Protein AF-A0ABC8QZ35-F1 (afdb_monomer)

Solvent-accessible surface area (backbone atoms only — not comparable to full-atom values): 9550 Å² total; per-residue (Å²): 141,83,88,86,78,84,85,74,82,89,73,81,78,78,68,78,72,70,89,36,59,13,76,84,69,78,83,41,65,20,42,78,92,50,76,25,26,21,79,63,59,42,50,53,49,56,50,48,52,53,49,49,54,48,51,61,55,51,64,70,66,61,80,82,68,87,85,80,90,86,81,88,75,91,76,95,73,94,75,88,83,90,80,92,71,93,63,93,67,76,69,61,90,74,78,72,92,61,57,90,85,40,64,47,66,92,63,42,95,60,91,62,66,64,67,60,55,52,50,52,52,51,62,71,66,55,76,84,82,80,74,82,82,81,79,84,129

Structure (mmCIF, N/CA/C/O backbone):
data_AF-A0ABC8QZ35-F1
#
_entry.id   AF-A0ABC8QZ35-F1
#
loop_
_atom_site.group_PDB
_atom_site.id
_atom_site.type_symbol
_atom_site.label_atom_id
_atom_site.label_alt_id
_atom_site.label_comp_id
_atom_site.label_asym_id
_atom_site.label_entity_id
_atom_site.label_seq_id
_atom_site.pdbx_PDB_ins_code
_atom_site.Cartn_x
_atom_site.Cartn_y
_atom_site.Cartn_z
_atom_site.occupancy
_atom_site.B_iso_or_equiv
_atom_site.auth_seq_id
_atom_site.auth_comp_id
_atom_site.auth_asym_id
_atom_site.auth_atom_id
_atom_site.pdbx_PDB_model_num
ATOM 1 N N . MET A 1 1 ? -31.162 28.329 -45.764 1.00 44.50 1 MET A N 1
ATOM 2 C CA . MET A 1 1 ? -30.706 27.024 -46.292 1.00 44.50 1 MET A CA 1
ATOM 3 C C . MET A 1 1 ? -29.279 27.203 -46.787 1.00 44.50 1 MET A C 1
ATOM 5 O O . MET A 1 1 ? -29.101 28.065 -47.626 1.00 44.50 1 MET A O 1
ATOM 9 N N . GLY A 1 2 ? -28.229 26.546 -46.310 1.00 43.06 2 GLY A N 1
ATOM 10 C CA . GLY A 1 2 ? -28.066 25.506 -45.300 1.00 43.06 2 GLY A CA 1
ATOM 11 C C . GLY A 1 2 ? -26.621 25.559 -44.775 1.00 43.06 2 GLY A C 1
ATOM 12 O O . GLY A 1 2 ? -25.732 26.094 -45.430 1.00 43.06 2 GLY A O 1
ATOM 13 N N . SER A 1 3 ? -26.450 25.092 -43.546 1.00 71.88 3 SER A N 1
ATOM 14 C CA . SER A 1 3 ? -25.199 24.873 -42.815 1.00 71.88 3 SER A CA 1
ATOM 15 C C . SER A 1 3 ? -24.460 23.634 -43.315 1.00 71.88 3 SER A C 1
ATOM 17 O O . SER A 1 3 ? -25.138 22.641 -43.523 1.00 71.88 3 SER A O 1
ATOM 19 N N . GLU A 1 4 ? -23.124 23.646 -43.367 1.00 52.03 4 GLU A N 1
ATOM 20 C CA . GLU A 1 4 ? -22.233 22.464 -43.425 1.00 52.03 4 GLU A CA 1
ATOM 21 C C . GLU A 1 4 ? -20.776 22.980 -43.413 1.00 52.03 4 GLU A C 1
ATOM 23 O O . GLU A 1 4 ? -20.433 23.843 -44.208 1.00 52.03 4 GLU A O 1
ATOM 28 N N . GLY A 1 5 ? -19.838 22.592 -42.554 1.00 54.00 5 GLY A N 1
ATOM 29 C CA . GLY A 1 5 ? -19.825 21.649 -41.450 1.00 54.00 5 GLY A CA 1
ATOM 30 C C . GLY A 1 5 ? -18.601 21.961 -40.578 1.00 54.00 5 GLY A C 1
ATOM 31 O O . GLY A 1 5 ? -17.538 22.347 -41.067 1.00 54.00 5 GLY A O 1
ATOM 32 N N . ASN A 1 6 ? -18.785 21.847 -39.268 1.00 56.09 6 ASN A N 1
ATOM 33 C CA . ASN A 1 6 ? -17.742 21.988 -38.262 1.00 56.09 6 ASN A CA 1
ATOM 34 C C . ASN A 1 6 ? -16.807 20.772 -38.376 1.00 56.09 6 ASN A C 1
ATOM 36 O O . ASN A 1 6 ? -17.266 19.639 -38.236 1.00 56.09 6 ASN 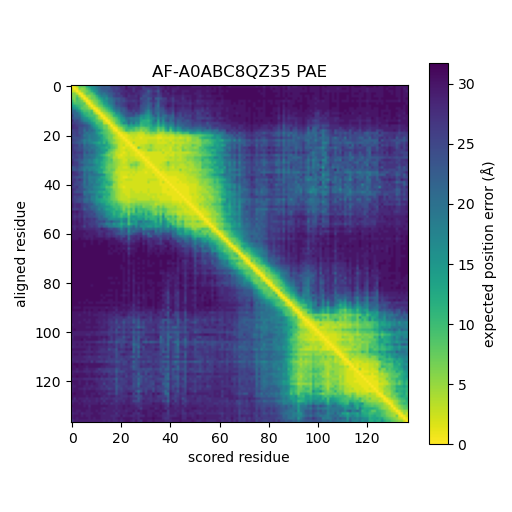A O 1
ATOM 40 N N . LYS A 1 7 ? -15.524 20.989 -38.687 1.00 52.25 7 LYS A N 1
ATOM 41 C CA . LYS A 1 7 ? -14.533 19.915 -38.826 1.00 52.25 7 LYS A CA 1
ATOM 42 C C . LYS A 1 7 ? -14.100 19.473 -37.429 1.00 52.25 7 LYS A C 1
ATOM 44 O O . LYS A 1 7 ? -13.107 19.952 -36.892 1.00 52.25 7 LYS A O 1
ATOM 49 N N . ILE A 1 8 ? -14.903 18.602 -36.831 1.00 58.81 8 ILE A N 1
ATOM 50 C CA . ILE A 1 8 ? -14.545 17.876 -35.618 1.00 58.81 8 ILE A CA 1
ATOM 51 C C . ILE A 1 8 ? -13.462 16.885 -36.057 1.00 58.81 8 ILE A C 1
ATOM 53 O O . ILE A 1 8 ?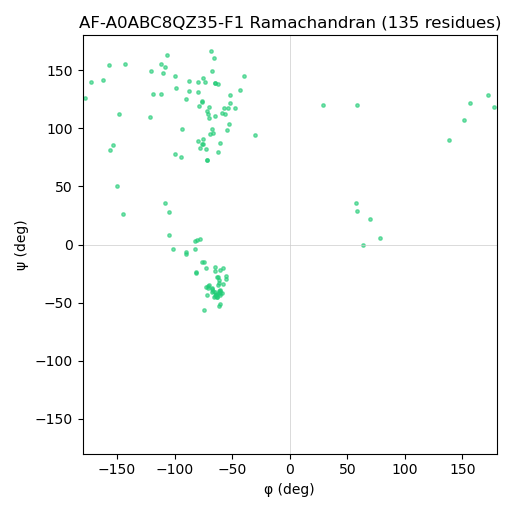 -13.714 15.990 -36.857 1.00 58.81 8 ILE A O 1
ATOM 57 N N . SER A 1 9 ? -12.220 17.129 -35.648 1.00 50.66 9 SER A N 1
ATOM 58 C CA . SER A 1 9 ? -11.130 16.170 -35.801 1.00 50.66 9 SER A CA 1
ATOM 59 C C . SER A 1 9 ? -11.306 15.083 -34.743 1.00 50.66 9 SER A C 1
ATOM 61 O O . SER A 1 9 ? -10.790 15.198 -33.630 1.00 50.66 9 SER A O 1
ATOM 63 N N . ASP A 1 10 ? -12.097 14.076 -35.098 1.00 50.81 10 ASP A N 1
ATOM 64 C CA . ASP A 1 10 ? -12.222 12.787 -34.423 1.00 50.81 10 ASP A CA 1
ATOM 65 C C . ASP A 1 10 ? -10.964 11.945 -34.666 1.00 50.81 10 ASP A C 1
ATOM 67 O O . ASP A 1 10 ? -11.006 10.990 -35.420 1.00 50.81 10 ASP A O 1
ATOM 71 N N . ASP A 1 11 ? -9.838 12.293 -34.041 1.00 52.00 11 ASP A N 1
ATOM 72 C CA . ASP A 1 11 ? -8.643 11.433 -34.023 1.00 52.00 11 ASP A CA 1
ATOM 73 C C . ASP A 1 11 ? -7.836 11.658 -32.733 1.00 52.00 11 ASP A C 1
ATOM 75 O O . ASP A 1 11 ? -6.631 11.903 -32.739 1.00 52.00 11 ASP A O 1
ATOM 79 N N . MET A 1 12 ? -8.502 11.599 -31.577 1.00 54.62 12 MET A N 1
ATOM 80 C CA . MET A 1 12 ? -7.808 11.225 -30.344 1.00 54.62 12 MET A CA 1
ATOM 81 C C . MET A 1 12 ? -8.022 9.728 -30.177 1.00 54.62 12 MET A C 1
ATOM 83 O O . MET A 1 12 ? -8.870 9.288 -29.403 1.00 54.62 12 MET A O 1
ATOM 87 N N . GLU A 1 13 ? -7.293 8.952 -30.981 1.00 52.59 13 GLU A N 1
ATOM 88 C CA . GLU A 1 13 ? -7.203 7.507 -30.826 1.00 52.59 13 GLU A CA 1
ATOM 89 C C . GLU A 1 13 ? -6.764 7.216 -29.390 1.00 52.59 13 GLU A C 1
ATOM 91 O O . GLU A 1 13 ? -5.586 7.277 -29.033 1.00 52.59 13 GLU A O 1
ATOM 96 N N . PHE A 1 14 ? -7.731 6.891 -28.537 1.00 56.75 14 PHE A N 1
ATOM 97 C CA . PHE A 1 14 ? -7.470 6.214 -27.285 1.00 56.75 14 PHE A CA 1
ATOM 98 C C . PHE A 1 14 ? -7.102 4.786 -27.665 1.00 56.75 14 PHE A C 1
ATOM 100 O O . PHE A 1 14 ? -7.919 3.879 -27.540 1.00 56.75 14 PHE A O 1
ATOM 107 N N . GLN A 1 15 ? -5.905 4.595 -28.225 1.00 59.03 15 GLN A N 1
ATOM 108 C CA . GLN A 1 15 ? -5.375 3.260 -28.427 1.00 59.03 15 GLN A CA 1
ATOM 109 C C . GLN A 1 15 ? -5.309 2.639 -27.033 1.00 59.03 15 GLN A C 1
ATOM 111 O O . GLN A 1 15 ? -4.564 3.150 -26.186 1.00 59.03 15 GLN A O 1
ATOM 116 N N . PRO A 1 16 ? -6.107 1.598 -26.730 1.00 60.59 16 PRO A N 1
ATOM 117 C CA . PRO A 1 16 ? -5.934 0.881 -25.488 1.00 60.59 16 PRO A CA 1
ATOM 118 C C . PRO A 1 16 ? -4.580 0.196 -25.622 1.00 60.59 16 PRO A C 1
ATOM 120 O O . PRO A 1 16 ? -4.463 -0.833 -26.282 1.00 60.59 16 PRO A O 1
ATOM 123 N N . SER A 1 17 ? -3.543 0.841 -25.079 1.00 65.56 17 SER A N 1
ATOM 124 C CA . SER A 1 17 ? -2.178 0.333 -25.077 1.00 65.56 17 SER A CA 1
ATOM 125 C C . SER A 1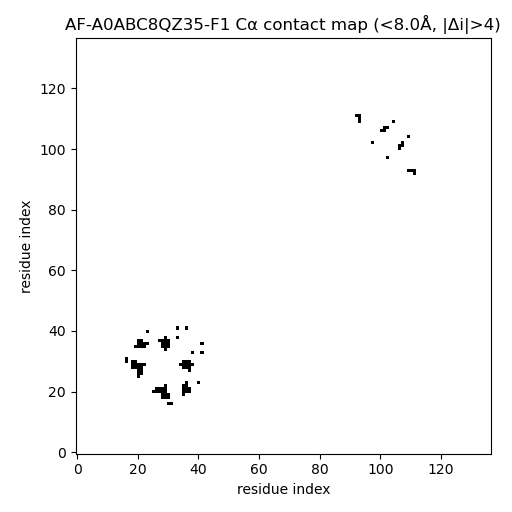 17 ? -2.243 -1.116 -24.624 1.00 65.56 17 SER A C 1
ATOM 127 O O . SER A 1 17 ? -2.739 -1.380 -23.523 1.00 65.56 17 SER A O 1
ATOM 129 N N . GLU A 1 18 ? -1.838 -2.019 -25.516 1.00 66.06 18 GLU A N 1
ATOM 130 C CA . GLU A 1 18 ? -1.952 -3.463 -25.357 1.00 66.06 18 GLU A CA 1
ATOM 131 C C . GLU A 1 18 ? -1.545 -3.857 -23.927 1.00 66.06 18 GLU A C 1
ATOM 133 O O . GLU A 1 18 ? -0.537 -3.327 -23.448 1.00 66.06 18 GLU A O 1
ATOM 138 N N . PRO A 1 19 ? -2.319 -4.697 -23.207 1.00 73.12 19 PRO A N 1
ATOM 139 C CA . PRO A 1 19 ? -2.066 -4.993 -21.798 1.00 73.12 19 PRO A CA 1
ATOM 140 C C . PRO A 1 19 ? -0.687 -5.634 -21.583 1.00 73.12 19 PRO A C 1
ATOM 142 O O . PRO A 1 19 ? -0.533 -6.854 -21.556 1.00 73.12 19 PRO A O 1
ATOM 145 N N . ALA A 1 20 ? 0.335 -4.798 -21.422 1.00 82.00 20 ALA A N 1
ATOM 146 C CA . ALA A 1 20 ? 1.711 -5.229 -21.312 1.00 82.00 20 ALA A CA 1
ATOM 147 C C . ALA A 1 20 ? 1.974 -5.729 -19.894 1.00 82.00 20 ALA A C 1
ATOM 149 O O . ALA A 1 20 ? 1.657 -5.075 -18.894 1.00 82.00 20 ALA A O 1
ATOM 150 N N . LEU A 1 21 ? 2.580 -6.907 -19.793 1.00 91.19 21 LEU A N 1
ATOM 151 C CA . LEU A 1 21 ? 3.060 -7.408 -18.515 1.00 91.19 21 LEU A CA 1
ATOM 152 C C . LEU A 1 21 ? 4.224 -6.548 -18.023 1.00 91.19 21 LEU A C 1
ATOM 154 O O . LEU A 1 21 ? 5.003 -6.003 -18.804 1.00 91.19 21 LEU A O 1
ATOM 158 N N . CYS A 1 22 ? 4.345 -6.444 -16.701 1.00 94.69 22 CYS A N 1
ATOM 159 C CA . CYS A 1 22 ? 5.419 -5.705 -16.062 1.00 94.69 22 CYS A CA 1
ATOM 160 C C . CYS A 1 22 ? 6.775 -6.167 -16.603 1.00 94.69 22 CYS A C 1
ATOM 162 O O . CYS A 1 22 ? 7.090 -7.356 -16.529 1.00 94.69 22 CYS A O 1
ATOM 164 N N . ALA A 1 23 ? 7.612 -5.228 -17.046 1.00 92.19 23 ALA A N 1
ATOM 165 C CA . ALA A 1 23 ? 8.942 -5.513 -17.591 1.00 92.19 23 ALA A CA 1
ATOM 166 C C . ALA A 1 23 ? 9.861 -6.276 -16.611 1.00 92.19 23 ALA A C 1
ATOM 168 O O . ALA A 1 23 ? 10.818 -6.926 -17.018 1.00 92.19 23 ALA A O 1
ATOM 169 N N . LYS A 1 24 ? 9.564 -6.231 -15.304 1.00 89.75 24 LYS A N 1
ATOM 170 C CA . LYS A 1 24 ? 10.257 -7.010 -14.261 1.00 89.75 24 LYS A CA 1
ATOM 171 C C . LYS A 1 24 ? 9.746 -8.453 -14.114 1.00 89.75 24 LYS A C 1
ATOM 173 O O . LYS A 1 24 ? 10.195 -9.150 -13.211 1.00 89.75 24 LYS A O 1
ATOM 178 N N . GLY A 1 25 ? 8.799 -8.893 -14.942 1.00 89.81 25 GLY A N 1
ATOM 179 C CA . GLY A 1 25 ? 8.300 -10.271 -14.963 1.00 89.81 25 GLY A CA 1
ATOM 180 C C . GLY A 1 25 ? 7.473 -10.678 -13.738 1.00 89.81 25 GLY A C 1
ATOM 181 O O . GLY A 1 25 ? 7.350 -11.862 -13.454 1.00 89.81 25 GLY A O 1
ATOM 182 N N . CYS A 1 26 ? 6.896 -9.732 -12.989 1.00 92.88 26 CYS A N 1
ATOM 183 C CA . CYS A 1 26 ? 6.177 -10.032 -11.741 1.00 92.88 26 CYS A CA 1
ATOM 184 C C . CYS A 1 26 ? 4.734 -10.544 -11.928 1.00 92.88 26 CYS A C 1
ATOM 186 O O . CYS A 1 26 ? 4.025 -10.729 -10.942 1.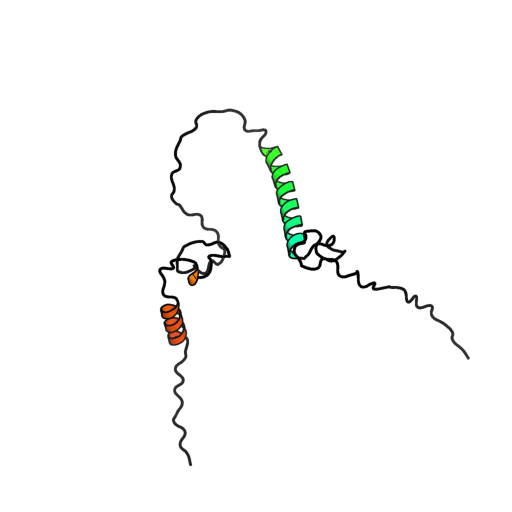00 92.88 26 CYS A O 1
ATOM 188 N N . GLY A 1 27 ? 4.286 -10.741 -13.173 1.00 91.19 27 GLY A N 1
ATOM 189 C CA . GLY A 1 27 ? 2.953 -11.267 -13.497 1.00 91.19 27 GLY A CA 1
ATOM 190 C C . GLY A 1 27 ? 1.799 -10.263 -13.386 1.00 91.19 27 GLY A C 1
ATOM 191 O O . GLY A 1 27 ? 0.649 -10.649 -13.551 1.00 91.19 27 GLY A O 1
ATOM 192 N N . PHE A 1 28 ? 2.078 -8.984 -13.118 1.00 93.38 28 PHE A N 1
ATOM 193 C CA . PHE A 1 28 ? 1.071 -7.916 -13.093 1.00 93.38 28 PHE A CA 1
ATOM 194 C C . PHE A 1 28 ? 1.229 -6.982 -14.298 1.00 93.38 28 PHE A C 1
ATOM 196 O O . PHE A 1 28 ? 2.344 -6.821 -14.792 1.00 93.38 28 PHE A O 1
ATOM 203 N N . PHE A 1 29 ? 0.150 -6.341 -14.751 1.00 93.56 29 PHE A N 1
ATOM 204 C CA . PHE A 1 29 ? 0.183 -5.424 -15.896 1.00 93.56 29 PHE A CA 1
ATOM 205 C C . PHE A 1 29 ? 0.858 -4.085 -15.551 1.00 93.56 29 PHE A C 1
ATOM 207 O O . PHE A 1 29 ? 0.680 -3.539 -14.456 1.00 93.56 29 PHE A O 1
ATOM 214 N N . GLY A 1 30 ? 1.663 -3.570 -16.475 1.00 91.75 30 GLY A N 1
ATOM 215 C CA . GLY A 1 30 ? 2.247 -2.232 -16.421 1.00 91.75 30 GLY A CA 1
ATOM 216 C C . GLY A 1 30 ? 1.568 -1.302 -17.422 1.00 91.75 30 GLY A C 1
ATOM 217 O O . GLY A 1 30 ? 0.898 -1.759 -18.342 1.00 91.75 30 GLY A O 1
ATOM 218 N N . THR A 1 31 ? 1.740 0.007 -17.250 1.00 88.75 31 THR A N 1
ATOM 219 C CA . THR A 1 31 ? 1.278 0.995 -18.234 1.00 88.75 31 THR A CA 1
ATOM 220 C C . THR A 1 31 ? 2.468 1.670 -18.901 1.00 88.75 31 THR A C 1
ATOM 222 O O . THR A 1 31 ? 3.549 1.777 -18.315 1.00 88.75 31 THR A O 1
ATOM 225 N N . ALA A 1 32 ? 2.273 2.180 -20.119 1.00 87.62 32 ALA A N 1
ATOM 226 C CA . ALA A 1 32 ? 3.309 2.927 -20.832 1.00 87.62 32 ALA A CA 1
ATOM 227 C C . ALA A 1 32 ? 3.787 4.158 -20.030 1.00 87.62 32 ALA A C 1
ATOM 229 O O . ALA A 1 32 ? 4.977 4.463 -20.008 1.00 87.62 32 ALA A O 1
ATOM 230 N N . ALA A 1 33 ? 2.882 4.801 -19.281 1.00 86.00 33 ALA A N 1
ATOM 231 C CA . ALA A 1 33 ? 3.195 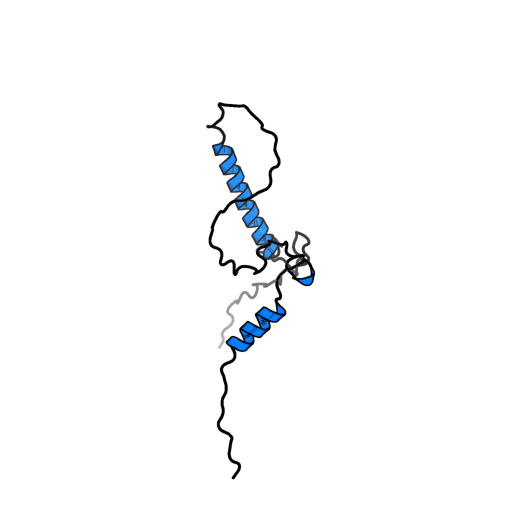5.938 -18.414 1.00 86.00 33 ALA A CA 1
ATOM 232 C C . ALA A 1 33 ? 4.174 5.597 -17.270 1.00 86.00 33 ALA A C 1
ATOM 234 O O . ALA A 1 33 ? 4.917 6.467 -16.821 1.00 86.00 33 ALA A O 1
ATOM 235 N N . THR A 1 34 ? 4.206 4.344 -16.801 1.00 88.75 34 THR A N 1
ATOM 236 C CA . THR A 1 34 ? 5.116 3.870 -15.741 1.00 88.75 34 THR A CA 1
ATOM 237 C C . THR A 1 34 ? 6.263 3.025 -16.291 1.00 88.75 34 THR A C 1
ATOM 239 O O . THR A 1 34 ? 6.784 2.159 -15.587 1.00 88.75 34 THR A O 1
ATOM 242 N N . MET A 1 35 ? 6.666 3.260 -17.545 1.00 89.38 35 MET A N 1
ATOM 243 C CA . MET A 1 35 ? 7.716 2.500 -18.238 1.00 89.38 35 MET A CA 1
ATOM 244 C C . MET A 1 35 ? 7.418 0.991 -18.322 1.00 89.38 35 MET A C 1
ATOM 246 O O . MET A 1 35 ? 8.323 0.170 -18.206 1.00 89.38 35 MET A O 1
ATOM 250 N N . ASN A 1 36 ? 6.149 0.603 -18.494 1.00 91.19 36 ASN A N 1
ATOM 251 C CA . ASN A 1 36 ? 5.684 -0.790 -18.460 1.00 91.19 36 ASN A CA 1
ATOM 252 C C . ASN A 1 36 ? 5.984 -1.509 -17.131 1.00 91.19 36 ASN A C 1
ATOM 254 O O . ASN A 1 36 ? 6.148 -2.727 -17.105 1.00 91.19 36 ASN A O 1
ATOM 258 N N . LEU A 1 37 ? 6.062 -0.791 -16.004 1.00 92.88 37 LEU A N 1
ATOM 259 C CA . LEU A 1 37 ? 6.148 -1.397 -14.671 1.00 92.88 37 LEU A CA 1
ATOM 260 C C . LEU A 1 37 ? 4.785 -1.392 -13.981 1.00 92.88 37 LEU A C 1
ATOM 262 O O . LEU A 1 37 ? 4.022 -0.430 -14.079 1.00 92.88 37 LEU A O 1
ATOM 266 N N . CYS A 1 38 ? 4.504 -2.438 -13.201 1.00 94.44 38 CYS A N 1
ATOM 267 C CA . CYS A 1 38 ? 3.363 -2.422 -12.293 1.00 94.44 38 CYS A CA 1
ATOM 268 C C . CYS A 1 38 ? 3.553 -1.372 -11.186 1.00 94.44 38 CYS A C 1
ATOM 270 O O . CYS A 1 38 ? 4.674 -0.973 -10.859 1.00 94.44 38 CYS A O 1
ATOM 272 N N . SER A 1 39 ? 2.458 -0.975 -10.537 1.00 91.75 39 SER A N 1
ATOM 273 C CA . SER A 1 39 ? 2.472 0.050 -9.482 1.00 91.75 39 SER A CA 1
ATOM 274 C C . SER A 1 39 ? 3.437 -0.259 -8.326 1.00 91.75 39 SER A C 1
ATOM 276 O O . SER A 1 39 ? 3.954 0.658 -7.690 1.00 91.75 39 SER A O 1
ATOM 278 N N . LYS A 1 40 ? 3.692 -1.540 -8.024 1.00 93.56 40 LYS A N 1
ATOM 279 C CA . LYS A 1 40 ? 4.665 -1.961 -7.005 1.00 93.56 40 LYS A CA 1
ATOM 280 C C . LYS A 1 40 ? 6.102 -1.781 -7.497 1.00 93.56 40 LYS A C 1
ATOM 282 O O . LYS A 1 40 ? 6.849 -1.019 -6.898 1.00 93.56 40 LYS A O 1
ATOM 287 N N . CYS A 1 41 ? 6.450 -2.392 -8.628 1.00 95.12 41 CYS A N 1
ATOM 288 C CA . CYS A 1 41 ? 7.800 -2.304 -9.184 1.00 95.12 41 CYS A CA 1
ATOM 289 C C . CYS A 1 41 ? 8.192 -0.861 -9.533 1.00 95.12 41 CYS A C 1
ATOM 291 O O . CYS A 1 41 ? 9.355 -0.500 -9.392 1.00 95.12 41 CYS A O 1
ATOM 293 N N . TYR A 1 42 ? 7.236 -0.027 -9.950 1.00 93.75 42 TYR A N 1
ATOM 294 C CA . TYR A 1 42 ? 7.484 1.390 -10.209 1.00 93.75 42 TYR A CA 1
ATOM 295 C C . TYR A 1 42 ? 7.830 2.167 -8.925 1.00 93.75 42 TYR A C 1
ATOM 297 O O . TYR A 1 42 ? 8.746 2.988 -8.927 1.00 93.75 42 TYR A O 1
ATOM 305 N N . ARG A 1 43 ? 7.151 1.880 -7.802 1.00 93.94 43 ARG A N 1
ATOM 306 C CA . ARG A 1 43 ? 7.508 2.443 -6.485 1.00 93.94 43 ARG A CA 1
ATOM 307 C C . ARG A 1 43 ? 8.893 1.986 -6.041 1.00 93.94 43 ARG A C 1
ATOM 309 O O . ARG A 1 43 ? 9.693 2.817 -5.623 1.00 93.94 43 ARG A O 1
ATOM 316 N N . ASP A 1 44 ? 9.182 0.697 -6.183 1.00 94.38 44 ASP A N 1
ATOM 317 C CA . ASP A 1 44 ? 10.480 0.125 -5.816 1.00 94.38 44 ASP A CA 1
ATOM 318 C C . ASP A 1 44 ? 11.620 0.754 -6.631 1.00 94.38 44 ASP A C 1
ATOM 320 O O . ASP A 1 44 ? 12.663 1.084 -6.072 1.00 94.38 44 ASP A O 1
ATOM 324 N N . LEU A 1 45 ? 11.402 0.994 -7.930 1.00 92.44 45 LEU A N 1
ATOM 325 C CA . LEU A 1 45 ? 12.362 1.679 -8.796 1.00 92.44 45 LEU A CA 1
ATOM 326 C C . LEU A 1 45 ? 12.651 3.107 -8.310 1.00 92.44 45 LEU A C 1
ATOM 328 O O . LEU A 1 45 ? 13.815 3.437 -8.103 1.00 92.44 45 LEU A O 1
ATOM 332 N N . ARG A 1 46 ? 11.617 3.924 -8.056 1.00 92.19 46 ARG A N 1
ATOM 333 C CA . ARG A 1 46 ? 11.794 5.305 -7.555 1.00 92.19 46 ARG A CA 1
ATOM 334 C C . ARG A 1 46 ? 12.506 5.345 -6.203 1.00 92.19 46 ARG A C 1
ATOM 336 O O . ARG A 1 46 ? 13.363 6.195 -5.974 1.00 92.19 46 ARG A O 1
ATOM 343 N N . ASN A 1 47 ? 12.167 4.413 -5.315 1.00 93.00 47 ASN A N 1
ATOM 344 C CA . ASN A 1 47 ? 12.821 4.296 -4.016 1.00 93.00 47 ASN A CA 1
ATOM 345 C C . ASN A 1 47 ? 14.300 3.913 -4.175 1.00 93.00 47 ASN A C 1
ATOM 347 O O . ASN A 1 47 ? 15.154 4.469 -3.486 1.00 93.00 47 ASN A O 1
ATOM 351 N N . ASN A 1 48 ? 14.615 3.002 -5.099 1.00 91.75 48 ASN A N 1
ATOM 352 C CA . ASN A 1 48 ? 15.988 2.599 -5.386 1.00 91.75 48 ASN A CA 1
ATOM 353 C C . ASN A 1 48 ? 16.801 3.738 -6.029 1.00 91.75 48 ASN A C 1
ATOM 355 O O . ASN A 1 48 ? 17.954 3.936 -5.665 1.00 91.75 48 ASN A O 1
ATOM 359 N N . GLU A 1 49 ? 16.204 4.541 -6.915 1.00 91.38 49 GLU A N 1
ATOM 360 C CA . GLU A 1 49 ? 16.836 5.752 -7.464 1.00 91.38 49 GLU A CA 1
ATOM 361 C C . GLU A 1 49 ? 17.173 6.772 -6.363 1.00 91.38 49 GLU A C 1
ATOM 363 O O . GLU A 1 49 ? 18.273 7.323 -6.345 1.00 91.38 49 GLU A O 1
ATOM 368 N N . GLN A 1 50 ? 16.276 6.981 -5.392 1.00 87.38 50 GLN A N 1
ATOM 369 C CA . GLN A 1 50 ? 16.532 7.857 -4.239 1.00 87.38 50 GLN A CA 1
ATOM 370 C C . GLN A 1 50 ? 17.606 7.311 -3.295 1.00 87.38 50 GLN A C 1
ATOM 372 O O . GLN A 1 50 ? 18.419 8.084 -2.780 1.00 87.38 50 GLN A O 1
ATOM 377 N N . GLN A 1 51 ? 17.646 5.996 -3.081 1.00 82.62 51 GLN A N 1
ATOM 378 C CA . GLN A 1 51 ? 18.708 5.354 -2.306 1.00 82.62 51 GLN A CA 1
ATOM 379 C C . GLN A 1 51 ? 20.055 5.432 -3.032 1.00 82.62 51 GLN A C 1
ATOM 381 O O . GLN A 1 51 ? 21.055 5.750 -2.396 1.00 82.62 51 GLN A O 1
ATOM 386 N N . ALA A 1 52 ? 20.088 5.241 -4.352 1.00 81.50 52 ALA A N 1
ATOM 387 C CA . ALA A 1 52 ? 21.294 5.397 -5.161 1.00 81.50 52 ALA A CA 1
ATOM 388 C C . ALA A 1 52 ? 21.803 6.849 -5.162 1.00 81.50 52 ALA A C 1
ATOM 390 O O . ALA A 1 52 ? 22.997 7.079 -4.967 1.00 81.50 52 ALA A O 1
ATOM 391 N N . ALA A 1 53 ? 20.911 7.834 -5.299 1.00 79.06 53 ALA A N 1
ATOM 392 C CA . ALA A 1 53 ? 21.257 9.252 -5.191 1.00 79.06 53 ALA A CA 1
ATOM 393 C C . ALA A 1 53 ? 21.803 9.604 -3.795 1.00 79.06 53 ALA A C 1
ATOM 395 O O . ALA A 1 53 ? 22.799 10.317 -3.671 1.00 79.06 53 ALA A O 1
ATOM 396 N N . SER A 1 54 ? 21.193 9.057 -2.741 1.00 75.50 54 SER A N 1
ATOM 397 C CA . SER A 1 54 ? 21.624 9.272 -1.354 1.00 75.50 54 SER A CA 1
ATOM 398 C C . SER A 1 54 ? 22.950 8.570 -1.041 1.00 75.50 54 SER A C 1
ATOM 400 O O . SER A 1 54 ? 23.790 9.140 -0.349 1.00 75.50 54 SER A O 1
ATOM 402 N N . ALA A 1 55 ? 23.186 7.372 -1.586 1.00 69.25 55 ALA A N 1
ATOM 403 C CA . ALA A 1 55 ? 24.467 6.673 -1.499 1.00 69.25 55 ALA A CA 1
ATOM 404 C C . ALA A 1 55 ? 25.575 7.455 -2.225 1.00 69.25 55 ALA A C 1
ATOM 406 O O . ALA A 1 55 ? 26.658 7.623 -1.666 1.00 69.25 55 ALA A O 1
ATOM 407 N N . MET A 1 56 ? 25.283 8.008 -3.413 1.00 65.38 56 MET A N 1
ATOM 408 C CA . MET A 1 56 ? 26.179 8.917 -4.149 1.00 65.38 56 MET A CA 1
ATOM 409 C C . MET A 1 56 ? 26.475 10.218 -3.396 1.00 65.38 56 MET A C 1
ATOM 411 O O . MET A 1 56 ? 27.609 10.693 -3.417 1.00 65.38 56 MET A O 1
ATOM 415 N N . ALA A 1 57 ? 25.516 10.755 -2.645 1.00 67.50 57 ALA A N 1
ATOM 416 C CA . ALA A 1 57 ? 25.757 11.900 -1.770 1.00 67.50 57 ALA A CA 1
ATOM 417 C C . ALA A 1 57 ? 26.574 11.531 -0.511 1.00 67.50 57 ALA A C 1
ATOM 419 O O . ALA A 1 57 ? 27.421 12.308 -0.067 1.00 67.50 57 ALA A O 1
ATOM 420 N N . ALA A 1 58 ? 26.358 10.343 0.064 1.00 62.69 58 ALA A N 1
ATOM 421 C CA . ALA A 1 58 ? 27.043 9.889 1.275 1.00 62.69 58 ALA A CA 1
ATOM 422 C C . ALA A 1 58 ? 28.525 9.553 1.033 1.00 62.69 58 ALA A C 1
ATOM 424 O O . ALA A 1 58 ? 29.363 9.863 1.882 1.00 62.69 58 ALA A O 1
ATOM 425 N N . MET A 1 59 ? 28.875 9.007 -0.137 1.00 62.47 59 MET A N 1
ATOM 426 C CA . MET A 1 59 ? 30.275 8.740 -0.504 1.00 62.47 59 MET A CA 1
ATOM 427 C C . MET A 1 59 ? 31.119 10.024 -0.647 1.00 62.47 59 MET A C 1
ATOM 429 O O . MET A 1 59 ? 32.324 9.987 -0.410 1.00 62.47 59 MET A O 1
ATOM 433 N N . GLY A 1 60 ? 30.496 11.184 -0.904 1.00 56.28 60 GLY A N 1
ATOM 434 C CA . GLY A 1 60 ? 31.160 12.496 -0.870 1.00 56.28 60 GLY A CA 1
ATOM 435 C C . GLY A 1 60 ? 31.454 13.031 0.541 1.00 56.28 60 GLY A C 1
ATOM 436 O O . GLY A 1 60 ? 32.267 13.939 0.703 1.00 56.28 60 GLY A O 1
ATOM 437 N N . LYS A 1 61 ? 30.834 12.459 1.582 1.00 56.84 61 LYS A N 1
ATOM 438 C CA . LYS A 1 61 ? 30.997 12.883 2.985 1.00 56.84 61 LYS A CA 1
ATOM 439 C C . LYS A 1 61 ? 32.133 12.156 3.718 1.00 56.84 61 LYS A C 1
ATOM 441 O O . LYS A 1 61 ? 32.473 12.554 4.828 1.00 56.84 61 LYS A O 1
ATOM 446 N N . LEU A 1 62 ? 32.736 11.130 3.108 1.00 55.50 62 LEU A N 1
ATOM 447 C CA . LEU A 1 62 ? 33.781 10.295 3.724 1.00 55.50 62 LEU A CA 1
ATOM 448 C C . LEU A 1 62 ? 35.222 10.795 3.494 1.00 55.50 62 LEU A C 1
ATOM 450 O O . LEU A 1 62 ? 36.151 10.262 4.093 1.00 55.50 62 LEU A O 1
ATOM 454 N N . VAL A 1 63 ? 35.440 11.834 2.679 1.00 55.44 63 VAL A N 1
ATOM 455 C CA . VAL A 1 63 ? 36.798 12.341 2.379 1.00 55.44 63 VAL A CA 1
ATOM 456 C C . VAL A 1 63 ? 37.415 13.164 3.530 1.00 55.44 63 VAL A C 1
ATOM 458 O O . VAL A 1 63 ? 38.629 13.330 3.571 1.00 55.44 63 VAL A O 1
ATOM 461 N N . ILE A 1 64 ? 36.637 13.612 4.525 1.00 61.50 64 ILE A N 1
ATOM 462 C CA . ILE A 1 64 ? 37.130 14.434 5.655 1.00 61.50 64 ILE A CA 1
ATOM 463 C C . ILE A 1 64 ? 37.162 13.636 6.979 1.00 61.50 64 ILE A C 1
ATOM 465 O O . ILE A 1 64 ? 36.840 14.184 8.018 1.00 61.50 64 ILE A O 1
ATOM 469 N N . GLN A 1 65 ? 37.477 12.335 7.014 1.00 53.56 65 GLN A N 1
ATOM 470 C CA . GLN A 1 65 ? 37.652 11.623 8.307 1.00 53.56 65 GLN A CA 1
ATOM 471 C C . GLN A 1 65 ? 38.735 10.534 8.297 1.00 53.56 65 GLN A C 1
ATOM 473 O O . GLN A 1 65 ? 38.691 9.591 9.081 1.00 53.56 65 GLN A O 1
ATOM 478 N N . ASN A 1 66 ? 39.745 10.649 7.436 1.00 62.50 66 ASN A N 1
ATOM 479 C CA . ASN A 1 66 ? 40.811 9.653 7.387 1.00 62.50 66 ASN A CA 1
ATOM 480 C C . ASN A 1 66 ? 42.063 10.104 8.147 1.00 62.50 66 ASN A C 1
ATOM 482 O O . ASN A 1 66 ? 43.017 10.517 7.502 1.00 62.50 66 ASN A O 1
ATOM 486 N N . GLN A 1 67 ? 42.045 10.019 9.485 1.00 64.06 67 GLN A N 1
ATOM 487 C CA . GLN A 1 67 ? 43.231 9.744 10.319 1.00 64.06 67 GLN A CA 1
ATOM 488 C C . GLN A 1 67 ? 42.815 9.133 11.672 1.00 64.06 67 GLN A C 1
ATOM 490 O O . GLN A 1 67 ? 42.712 9.846 12.664 1.00 64.06 67 GLN A O 1
ATOM 495 N N . ASN A 1 68 ? 42.552 7.821 11.718 1.00 52.72 68 ASN A N 1
ATOM 496 C CA . ASN A 1 68 ? 43.278 6.896 12.608 1.00 52.72 68 ASN A CA 1
ATOM 497 C C . ASN A 1 68 ? 42.737 5.462 12.501 1.00 52.72 68 ASN A C 1
ATOM 499 O O . ASN A 1 68 ? 41.588 5.184 12.835 1.00 52.72 68 ASN A O 1
ATOM 503 N N . GLN A 1 69 ? 43.600 4.547 12.068 1.00 57.31 69 GLN A N 1
ATOM 504 C CA . GLN A 1 69 ? 43.379 3.104 12.110 1.00 57.31 69 GLN A CA 1
ATOM 505 C C . GLN A 1 69 ? 43.847 2.552 13.459 1.00 57.31 69 GLN A C 1
ATOM 507 O O . GLN A 1 69 ? 44.988 2.795 13.840 1.00 57.31 69 GLN A O 1
ATOM 512 N N . SER A 1 70 ? 43.023 1.737 14.117 1.00 48.06 70 SER A N 1
ATOM 513 C CA . SER A 1 70 ? 43.394 0.399 14.619 1.00 48.06 70 SER A CA 1
ATOM 514 C C . SER A 1 70 ? 42.500 -0.027 15.771 1.00 48.06 70 SER A C 1
ATOM 516 O O . SER A 1 70 ? 42.477 0.617 16.813 1.00 48.06 70 SER A O 1
ATOM 518 N N . ALA A 1 71 ? 41.836 -1.160 15.567 1.00 39.84 71 ALA A N 1
ATOM 519 C CA . ALA A 1 71 ? 41.773 -2.312 16.466 1.00 39.84 71 ALA A CA 1
ATOM 520 C C . ALA A 1 71 ? 40.431 -3.005 16.230 1.00 39.84 71 ALA A C 1
ATOM 522 O O . ALA A 1 71 ? 39.373 -2.507 16.602 1.00 39.84 71 ALA A O 1
ATOM 523 N N . VAL A 1 72 ? 40.493 -4.159 15.574 1.00 48.62 72 VAL A N 1
ATOM 524 C CA . VAL A 1 72 ? 39.429 -5.158 15.636 1.00 48.62 72 VAL A CA 1
ATOM 525 C C . VAL A 1 72 ? 39.331 -5.678 17.073 1.00 48.62 72 VAL A C 1
ATOM 527 O O . VAL A 1 72 ? 40.369 -5.946 17.682 1.00 48.62 72 VAL A O 1
ATOM 530 N N . PRO A 1 73 ? 38.117 -5.875 17.605 1.00 43.25 73 PRO A N 1
ATOM 531 C CA . PRO A 1 73 ? 37.920 -6.952 18.553 1.00 43.25 73 PRO A CA 1
ATOM 532 C C . PRO A 1 73 ? 36.897 -7.952 18.021 1.00 43.25 73 PRO A C 1
ATOM 534 O O . PRO A 1 73 ? 35.797 -7.608 17.583 1.00 43.25 73 PRO A O 1
ATOM 537 N N . ASP A 1 74 ? 37.323 -9.209 18.082 1.00 43.56 74 ASP A N 1
ATOM 538 C CA . ASP A 1 74 ? 36.501 -10.405 18.123 1.00 43.56 74 ASP A CA 1
ATOM 539 C C . ASP A 1 74 ? 35.260 -10.240 19.005 1.00 43.56 74 ASP A C 1
ATOM 541 O O . ASP A 1 74 ? 35.310 -9.649 20.085 1.00 43.56 74 ASP A O 1
ATOM 545 N N . GLY A 1 75 ? 34.165 -10.874 18.586 1.00 40.41 75 GLY A N 1
ATOM 546 C CA . GLY A 1 75 ? 33.041 -11.151 19.472 1.00 40.41 75 GLY A CA 1
ATOM 547 C C . GLY A 1 75 ? 31.690 -10.915 18.825 1.00 40.41 75 GLY A C 1
ATOM 548 O O . GLY A 1 75 ? 31.092 -9.852 18.954 1.00 40.41 75 GLY A O 1
ATOM 549 N N . ILE A 1 76 ? 31.154 -11.959 18.197 1.00 54.44 76 ILE A N 1
ATOM 550 C CA . ILE A 1 76 ? 29.715 -12.067 17.966 1.00 54.44 76 ILE A CA 1
ATOM 551 C C . ILE A 1 76 ? 29.080 -12.247 19.352 1.00 54.44 76 ILE A C 1
ATOM 553 O O . ILE A 1 76 ? 29.109 -13.342 19.911 1.00 54.44 76 ILE A O 1
ATOM 557 N N . ASN A 1 77 ? 28.539 -11.173 19.928 1.00 51.22 77 ASN A N 1
ATOM 558 C CA . ASN A 1 77 ? 27.689 -11.248 21.111 1.00 51.22 77 ASN A CA 1
ATOM 559 C C . ASN A 1 77 ? 26.321 -10.635 20.803 1.00 51.22 77 ASN A C 1
ATOM 561 O O . ASN A 1 77 ? 26.157 -9.437 20.585 1.00 51.22 77 ASN A O 1
ATOM 565 N N . LEU A 1 78 ? 25.340 -11.526 20.740 1.00 62.06 78 LEU A N 1
ATOM 566 C CA . LEU A 1 78 ? 23.924 -11.233 20.681 1.00 62.06 78 LEU A CA 1
ATOM 567 C C . LEU A 1 78 ? 23.473 -10.717 22.055 1.00 62.06 78 LEU A C 1
ATOM 569 O O . LEU A 1 78 ? 23.459 -11.516 22.985 1.00 62.06 78 LEU A O 1
ATOM 573 N N . GLN A 1 79 ? 23.048 -9.450 22.160 1.00 48.62 79 GLN A N 1
ATOM 574 C CA . GLN A 1 79 ? 21.786 -9.029 22.805 1.00 48.62 79 GLN A CA 1
ATOM 575 C C . GLN A 1 79 ? 21.657 -7.499 22.954 1.00 48.62 79 GLN A C 1
ATOM 577 O O . GLN A 1 79 ? 22.514 -6.847 23.532 1.00 48.62 79 GLN A O 1
ATOM 582 N N . THR A 1 80 ? 20.502 -7.002 22.488 1.00 47.19 80 THR A N 1
ATOM 583 C CA . THR A 1 80 ? 19.627 -5.986 23.117 1.00 47.19 80 THR A CA 1
ATOM 584 C C . THR A 1 80 ? 20.253 -4.614 23.424 1.00 47.19 80 THR A C 1
ATOM 586 O O . THR A 1 80 ? 21.145 -4.479 24.247 1.00 47.19 80 THR A O 1
ATOM 589 N N . THR A 1 81 ? 19.742 -3.515 22.861 1.00 51.62 81 THR A N 1
ATOM 590 C CA . THR A 1 81 ? 18.765 -2.679 23.587 1.00 51.62 81 THR A CA 1
ATOM 591 C C . THR A 1 81 ? 18.170 -1.563 22.715 1.00 51.62 81 THR A C 1
ATOM 593 O O . THR A 1 81 ? 18.858 -0.929 21.927 1.00 51.62 81 THR A O 1
ATOM 596 N N . VAL A 1 82 ? 16.861 -1.373 22.915 1.00 60.56 82 VAL A N 1
ATOM 597 C CA . VAL A 1 82 ? 16.004 -0.182 22.756 1.00 60.56 82 VAL A CA 1
ATOM 598 C C . VAL A 1 82 ? 16.351 0.894 21.714 1.00 60.56 82 VAL A C 1
ATOM 600 O O . VAL A 1 82 ? 17.314 1.641 21.826 1.00 60.56 82 VAL A O 1
ATOM 603 N N . GLY A 1 83 ? 15.415 1.090 20.783 1.00 46.47 83 GLY A N 1
ATOM 604 C CA . GLY A 1 83 ? 15.341 2.267 19.923 1.00 46.47 83 GLY A CA 1
ATOM 605 C C . GLY A 1 83 ? 13.905 2.503 19.477 1.00 46.47 83 GLY A C 1
ATOM 606 O O . GLY A 1 83 ? 13.470 2.017 18.438 1.00 46.47 83 GLY A O 1
ATOM 607 N N . THR A 1 84 ? 13.153 3.212 20.309 1.00 60.03 84 THR A N 1
ATOM 608 C CA . THR A 1 84 ? 11.821 3.748 20.035 1.00 60.03 84 THR A CA 1
ATOM 609 C C . THR A 1 84 ? 11.822 4.553 18.738 1.00 60.03 84 THR A C 1
ATOM 611 O O . THR A 1 84 ? 12.507 5.563 18.620 1.00 60.03 84 THR A O 1
ATOM 614 N N . SER A 1 85 ? 10.992 4.163 17.777 1.00 48.19 85 SER A N 1
ATOM 615 C CA . SER A 1 85 ? 10.384 5.124 16.859 1.00 48.19 85 SER A CA 1
ATOM 616 C C . SER A 1 85 ? 9.004 4.623 16.457 1.00 48.19 85 SER A C 1
ATOM 618 O O . SER A 1 85 ? 8.824 3.583 15.831 1.00 48.19 85 SER A O 1
ATOM 620 N N . THR A 1 86 ? 8.025 5.383 16.929 1.00 49.16 86 THR A N 1
ATOM 621 C CA . THR A 1 86 ? 6.611 5.401 16.567 1.00 49.16 86 THR A CA 1
ATOM 622 C C . THR A 1 86 ? 6.351 5.009 15.112 1.00 49.16 86 THR A C 1
ATOM 624 O O . THR A 1 86 ? 6.328 5.839 14.209 1.00 49.16 86 THR A O 1
ATOM 627 N N . SER A 1 87 ? 6.061 3.736 14.903 1.00 44.84 87 SER A N 1
ATOM 628 C CA . SER A 1 87 ? 4.906 3.337 14.110 1.00 44.84 87 SER A CA 1
ATOM 629 C C . SER A 1 87 ? 3.936 2.730 15.114 1.00 44.84 87 SER A C 1
ATOM 631 O O . SER A 1 87 ? 4.380 2.203 16.134 1.00 44.84 87 SER A O 1
ATOM 633 N N . VAL A 1 88 ? 2.632 2.870 14.903 1.00 51.53 88 VAL A N 1
ATOM 634 C CA . VAL A 1 88 ? 1.612 2.177 15.700 1.00 51.53 88 VAL A CA 1
ATOM 635 C C . VAL A 1 88 ? 1.790 0.668 15.512 1.00 51.53 88 VAL A C 1
ATOM 637 O O . VAL A 1 88 ? 1.143 0.022 14.694 1.00 51.53 88 VAL A O 1
ATOM 640 N N . ALA A 1 89 ? 2.764 0.125 16.236 1.00 45.44 89 ALA A N 1
ATOM 641 C CA . ALA A 1 89 ? 2.945 -1.277 16.489 1.00 45.44 89 ALA A CA 1
ATOM 642 C C . ALA A 1 89 ? 1.877 -1.610 17.517 1.00 45.44 89 ALA A C 1
ATOM 644 O O . ALA A 1 89 ? 2.113 -1.543 18.722 1.00 45.44 89 ALA A O 1
ATOM 645 N N . GLU A 1 90 ? 0.684 -1.926 17.021 1.00 52.34 90 GLU A N 1
ATOM 646 C CA . GLU A 1 90 ? -0.211 -2.797 17.764 1.00 52.34 90 GLU A CA 1
ATOM 647 C C . GLU A 1 90 ? 0.639 -4.030 18.081 1.00 52.34 90 GLU A C 1
ATOM 649 O O . GLU A 1 90 ? 1.037 -4.774 17.175 1.00 52.34 90 GLU A O 1
ATOM 654 N N . SER A 1 91 ? 1.088 -4.128 19.329 1.00 49.16 91 SER A N 1
ATOM 655 C CA . SER A 1 91 ? 2.071 -5.111 19.746 1.00 49.16 91 SER A CA 1
ATOM 656 C C . SER A 1 91 ? 1.518 -6.480 19.386 1.00 49.16 91 SER A C 1
ATOM 658 O O . SER A 1 91 ? 0.512 -6.927 19.935 1.00 49.16 91 SER A O 1
ATOM 660 N N . LEU A 1 92 ? 2.156 -7.152 18.420 1.00 58.47 92 LEU A N 1
ATOM 661 C CA . LEU A 1 92 ? 1.921 -8.574 18.220 1.00 58.47 92 LEU A CA 1
ATOM 662 C C . LEU A 1 92 ? 2.166 -9.188 19.592 1.00 58.47 92 LEU A C 1
ATOM 664 O O . LEU A 1 92 ? 3.274 -9.034 20.116 1.00 58.47 92 LEU A O 1
ATOM 668 N N . PRO A 1 93 ? 1.147 -9.803 20.209 1.00 64.44 93 PRO A N 1
ATOM 669 C CA . PRO A 1 93 ? 1.167 -10.020 21.648 1.00 64.44 93 PRO A CA 1
ATOM 670 C C . PRO A 1 93 ? 2.366 -10.892 22.053 1.00 64.44 93 PRO A C 1
ATOM 672 O O . PRO A 1 93 ?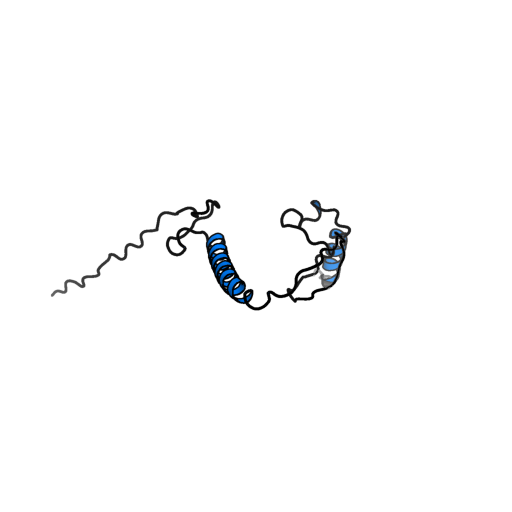 2.837 -10.822 23.181 1.00 64.44 93 PRO A O 1
ATOM 675 N N . CYS A 1 94 ? 2.914 -11.666 21.104 1.00 75.56 94 CYS A N 1
ATOM 676 C CA . CYS A 1 94 ? 4.042 -12.572 21.276 1.00 75.56 94 CYS A CA 1
ATOM 677 C C . CYS A 1 94 ? 5.428 -11.923 21.196 1.00 75.56 94 CYS A C 1
ATOM 679 O O . CYS A 1 94 ? 6.410 -12.641 21.372 1.00 75.56 94 CYS A O 1
ATOM 681 N N . GLY A 1 95 ? 5.537 -10.619 20.912 1.00 73.44 95 GLY A N 1
ATOM 682 C CA . GLY A 1 95 ? 6.781 -9.834 20.985 1.00 73.44 95 GLY A CA 1
ATOM 683 C C . GLY A 1 95 ? 7.908 -10.236 20.019 1.00 73.44 95 GLY A C 1
ATOM 684 O O . GLY A 1 95 ? 8.971 -9.625 20.029 1.00 73.44 95 GLY A O 1
ATOM 685 N N . LYS A 1 96 ? 7.694 -11.259 19.185 1.00 77.44 96 LYS A N 1
ATOM 686 C CA . LYS A 1 96 ? 8.663 -11.802 18.225 1.00 77.44 96 LYS A CA 1
ATOM 687 C C . LYS A 1 96 ? 8.383 -11.241 16.828 1.00 77.44 96 LYS A C 1
ATOM 689 O O . LYS A 1 96 ? 7.234 -11.220 16.385 1.00 77.44 96 LYS A O 1
ATOM 694 N N . THR A 1 97 ? 9.431 -10.817 16.128 1.00 79.44 97 THR A N 1
ATOM 695 C CA . THR A 1 97 ? 9.339 -10.313 14.749 1.00 79.44 97 THR A CA 1
ATOM 696 C C . THR A 1 97 ? 9.506 -11.464 13.762 1.00 79.44 97 THR A C 1
ATOM 698 O O . THR A 1 97 ? 10.514 -12.167 13.792 1.00 79.44 97 THR A O 1
ATOM 701 N N . PHE A 1 98 ? 8.539 -11.640 12.862 1.00 79.81 98 PHE A N 1
ATOM 702 C CA . PHE A 1 98 ? 8.537 -12.707 11.861 1.00 79.81 98 PHE A CA 1
ATOM 703 C C . PHE A 1 98 ? 8.491 -12.139 10.438 1.00 79.81 98 PHE A C 1
ATOM 705 O O . PHE A 1 98 ? 7.894 -11.089 10.195 1.00 79.81 98 PHE A O 1
ATO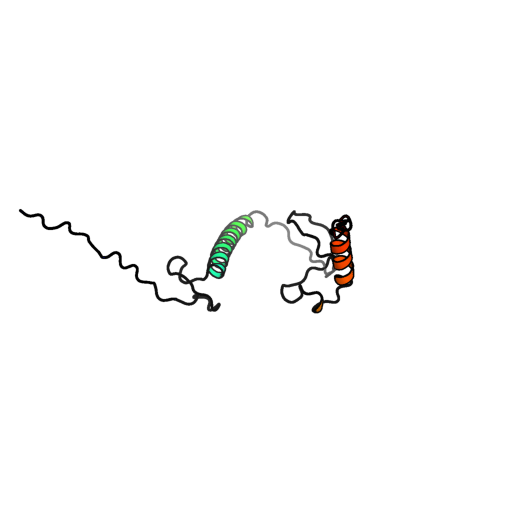M 712 N N . CYS A 1 99 ? 9.088 -12.849 9.477 1.00 86.06 99 CYS A N 1
ATOM 713 C CA . CYS A 1 99 ? 8.913 -12.553 8.054 1.00 86.06 99 CYS A CA 1
ATOM 714 C C . CYS A 1 99 ? 7.472 -12.863 7.596 1.00 86.06 99 CYS A C 1
ATOM 716 O O . CYS A 1 99 ? 6.715 -13.540 8.294 1.00 86.06 99 CYS A O 1
ATOM 718 N N . GLY A 1 100 ? 7.076 -12.392 6.406 1.00 81.75 100 GLY A N 1
ATOM 719 C CA . GLY A 1 100 ? 5.694 -12.513 5.911 1.00 81.75 100 GLY A CA 1
ATOM 720 C C . GLY A 1 100 ? 5.140 -13.945 5.871 1.00 81.75 100 GLY A C 1
ATOM 721 O O . GLY A 1 100 ? 3.941 -14.138 6.046 1.00 81.75 100 GLY A O 1
ATOM 722 N N . THR A 1 101 ? 6.003 -14.952 5.723 1.00 83.00 101 THR A N 1
ATOM 723 C CA . THR A 1 101 ? 5.631 -16.376 5.735 1.00 83.00 101 THR A CA 1
ATOM 724 C C . THR A 1 101 ? 5.456 -16.957 7.140 1.00 83.00 101 THR A C 1
ATOM 726 O O . THR A 1 101 ? 4.717 -17.924 7.306 1.00 83.00 101 THR A O 1
ATOM 729 N N . HIS A 1 102 ? 6.096 -16.374 8.158 1.00 83.19 102 HIS A N 1
ATOM 730 C CA . HIS A 1 102 ? 6.053 -16.841 9.553 1.00 83.19 102 HIS A CA 1
ATOM 731 C C . HIS A 1 102 ? 5.157 -15.974 10.451 1.00 83.19 102 HIS A C 1
ATOM 733 O O . HIS A 1 102 ? 5.098 -16.177 11.660 1.00 83.19 102 HIS A O 1
ATOM 739 N N . ARG A 1 103 ? 4.409 -15.033 9.860 1.00 84.00 103 ARG A N 1
ATOM 740 C CA . ARG A 1 103 ? 3.451 -14.164 10.562 1.00 84.00 103 ARG A CA 1
ATOM 741 C C . ARG A 1 103 ? 2.320 -14.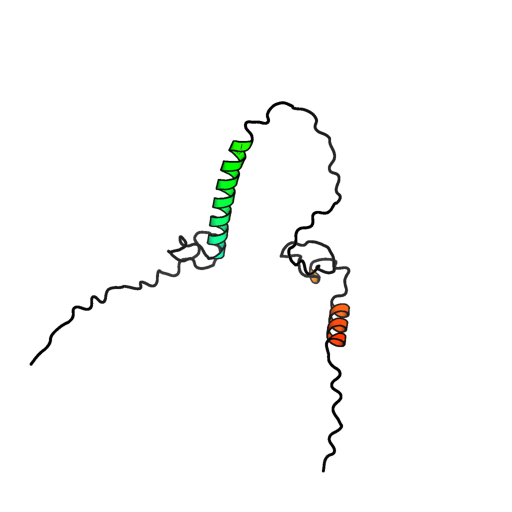941 11.248 1.00 84.00 103 ARG A C 1
ATOM 743 O O . ARG A 1 103 ? 1.789 -14.476 12.251 1.00 84.00 103 ARG A O 1
ATOM 750 N N . TYR A 1 104 ? 1.921 -16.088 10.700 1.00 83.19 104 TYR A N 1
ATOM 751 C CA . TYR A 1 104 ? 0.790 -16.863 11.211 1.00 83.19 104 TYR A CA 1
ATOM 752 C C . TYR A 1 104 ? 1.178 -17.696 12.444 1.00 83.19 104 TYR A C 1
ATOM 754 O O . TYR A 1 104 ? 2.247 -18.304 12.430 1.00 83.19 104 TYR A O 1
ATOM 762 N N . PRO A 1 105 ? 0.310 -17.787 13.470 1.00 80.31 105 PRO A N 1
ATOM 763 C CA . PRO A 1 105 ? 0.578 -18.534 14.704 1.00 80.31 105 PRO A CA 1
ATOM 764 C C . PRO A 1 105 ? 0.716 -20.044 14.490 1.00 80.31 105 PRO A C 1
ATOM 766 O O . PRO A 1 105 ? 1.323 -20.725 15.295 1.00 80.31 105 PRO A O 1
ATOM 769 N N . GLU A 1 106 ? 0.215 -20.565 13.373 1.00 80.75 106 GLU 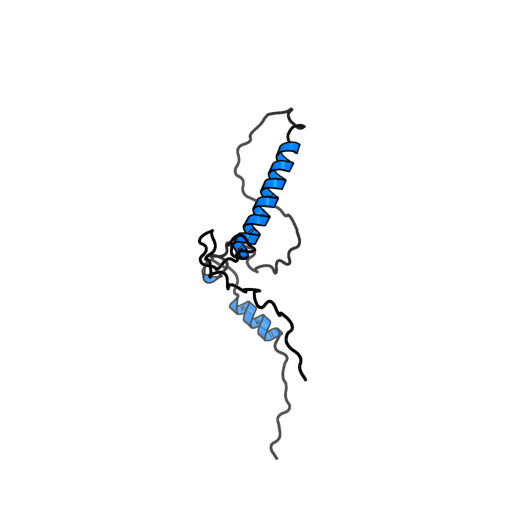A N 1
ATOM 770 C CA . GLU A 1 106 ? 0.396 -21.959 12.951 1.00 80.75 106 GLU A CA 1
ATOM 771 C C . GLU A 1 106 ? 1.836 -22.237 12.466 1.00 80.75 106 GLU A C 1
ATOM 773 O O . GLU A 1 106 ? 2.261 -23.383 12.355 1.00 80.75 106 GLU A O 1
ATOM 778 N N . LYS A 1 107 ? 2.575 -21.183 12.086 1.00 84.25 107 LYS A N 1
ATOM 779 C CA . LYS A 1 107 ? 3.911 -21.254 11.465 1.00 84.25 107 LYS A CA 1
ATOM 780 C C . LYS A 1 107 ? 5.045 -20.968 12.446 1.00 84.25 107 LYS A C 1
ATOM 782 O O . LYS A 1 107 ? 6.206 -21.035 12.052 1.00 84.25 107 LYS A O 1
ATOM 787 N N . HIS A 1 108 ? 4.721 -20.624 13.686 1.00 82.62 108 HIS A N 1
ATOM 788 C CA . HIS A 1 108 ? 5.693 -20.417 14.747 1.00 82.62 108 HIS A CA 1
ATOM 789 C C . HIS A 1 108 ? 5.131 -20.924 16.068 1.00 82.62 108 HIS A C 1
ATOM 791 O O . HIS A 1 108 ? 3.925 -20.944 16.274 1.00 82.62 108 HIS A O 1
ATOM 797 N N . GLU A 1 109 ? 6.007 -21.281 16.998 1.00 75.88 109 GLU A N 1
ATOM 798 C CA . GLU A 1 109 ? 5.602 -21.618 18.360 1.00 75.88 109 GLU A CA 1
ATOM 799 C C . GLU A 1 109 ? 5.206 -20.334 19.099 1.00 75.88 109 GLU A C 1
ATOM 801 O O . GLU A 1 109 ? 6.000 -19.681 19.796 1.00 75.88 109 GLU A O 1
ATOM 806 N N . CYS A 1 110 ? 3.965 -19.905 18.864 1.00 82.06 110 CYS A N 1
ATOM 807 C CA . CYS A 1 110 ? 3.387 -18.801 19.596 1.00 82.06 110 CYS A CA 1
ATOM 808 C C . CYS A 1 110 ? 2.991 -19.273 20.989 1.00 82.06 110 CYS A C 1
ATOM 810 O O . CYS A 1 110 ? 2.177 -20.175 21.145 1.00 82.06 110 CYS A O 1
ATOM 812 N N . SER A 1 111 ? 3.534 -18.616 22.010 1.00 82.50 111 SER A N 1
ATOM 813 C CA . SER A 1 111 ? 3.215 -18.915 23.408 1.00 82.50 111 SER A CA 1
ATOM 814 C C . SER A 1 111 ? 1.866 -18.333 23.856 1.00 82.50 111 SER A C 1
ATOM 816 O O . SER A 1 111 ? 1.548 -18.383 25.041 1.00 82.50 111 SER A O 1
ATOM 818 N N . ILE A 1 112 ? 1.101 -17.719 22.950 1.00 83.38 112 ILE A N 1
ATOM 819 C CA . ILE A 1 112 ? -0.089 -16.936 23.289 1.00 83.38 112 ILE A CA 1
ATOM 820 C C . ILE A 1 112 ? -1.340 -17.631 22.797 1.00 83.38 112 ILE A C 1
ATOM 822 O O . ILE A 1 112 ? -1.458 -17.969 21.620 1.00 83.38 112 ILE A O 1
ATOM 826 N N . ASP A 1 113 ? -2.304 -17.777 23.703 1.00 84.50 113 ASP A N 1
ATOM 827 C CA . ASP A 1 113 ? -3.624 -18.291 23.373 1.00 84.50 113 ASP A CA 1
ATOM 828 C C . ASP A 1 113 ? -4.502 -17.203 22.735 1.00 84.50 113 ASP A C 1
ATOM 830 O O . ASP A 1 113 ? -5.255 -16.481 23.394 1.00 84.50 113 ASP A O 1
ATOM 834 N N . TYR A 1 114 ? -4.427 -17.101 21.409 1.00 84.44 114 TYR A N 1
ATOM 835 C CA . TYR A 1 114 ? -5.286 -16.208 20.628 1.00 84.44 114 TYR A CA 1
ATOM 836 C C . TYR A 1 114 ? -6.776 -16.550 20.748 1.00 84.44 114 TYR A C 1
ATOM 838 O O . TYR A 1 114 ? -7.618 -15.661 20.601 1.00 84.44 114 TYR A O 1
ATOM 846 N N . LYS A 1 115 ? -7.127 -17.819 21.008 1.00 85.88 115 LYS A N 1
ATOM 847 C CA . LYS A 1 115 ? -8.530 -18.237 21.127 1.00 85.88 115 LYS A CA 1
ATOM 848 C C . LYS A 1 115 ? -9.131 -17.715 22.427 1.00 85.88 115 LYS A C 1
ATOM 850 O O . LYS A 1 115 ? -10.254 -17.211 22.400 1.00 85.88 115 LYS A O 1
ATOM 855 N N . GLY A 1 116 ? -8.395 -17.806 23.533 1.00 87.06 116 GLY A N 1
ATOM 856 C CA . GLY A 1 116 ? -8.788 -17.237 24.822 1.00 87.06 116 GLY A CA 1
ATOM 857 C C . GLY A 1 116 ? -8.947 -15.719 24.755 1.00 87.06 116 GLY A C 1
ATOM 858 O O . GLY A 1 116 ? -10.026 -15.202 25.047 1.00 87.06 116 GLY A O 1
ATOM 859 N N . LEU A 1 117 ? -7.919 -15.019 24.263 1.00 84.06 117 LEU A N 1
ATOM 860 C CA . LEU A 1 117 ? -7.944 -13.557 24.126 1.00 84.06 117 LEU A CA 1
ATOM 861 C C . LEU A 1 117 ? -9.088 -13.070 23.224 1.00 84.06 117 LEU A C 1
ATOM 863 O O . LEU A 1 117 ? -9.771 -12.103 23.556 1.00 84.06 117 LEU A O 1
ATOM 867 N N . GLY A 1 118 ? -9.338 -13.759 22.106 1.00 87.94 118 GLY A N 1
ATOM 868 C CA . GLY A 1 118 ? -10.437 -13.419 21.201 1.00 87.94 118 GLY A CA 1
ATOM 869 C C . GLY A 1 118 ? -11.809 -13.585 21.855 1.00 87.94 118 GLY A C 1
ATOM 870 O O . GLY A 1 118 ? -12.662 -12.705 21.737 1.00 87.94 118 GLY A O 1
ATOM 871 N N . LYS A 1 119 ? -12.019 -14.685 22.589 1.00 91.75 119 LYS A N 1
ATOM 872 C CA . LYS A 1 119 ? -13.275 -14.928 23.315 1.00 91.75 119 LYS A CA 1
ATOM 873 C C . LYS A 1 119 ? -13.523 -13.885 24.398 1.00 91.75 119 LYS A C 1
ATOM 875 O O . LYS A 1 119 ? -14.640 -13.386 24.498 1.00 91.75 119 LYS A O 1
ATOM 880 N N . GLU A 1 120 ? -12.503 -13.551 25.183 1.00 88.50 120 GLU A N 1
ATOM 881 C CA . GLU A 1 120 ? -12.620 -12.560 26.254 1.00 88.50 120 GLU A CA 1
ATOM 882 C C . GLU A 1 120 ? -12.922 -11.162 25.700 1.00 88.50 120 GLU A C 1
ATOM 884 O O . GLU A 1 120 ? -13.830 -10.489 26.189 1.00 88.50 120 GLU A O 1
ATOM 889 N N . ALA A 1 121 ? -12.236 -10.752 24.629 1.00 89.56 121 ALA A N 1
ATOM 890 C CA . ALA A 1 121 ? -12.480 -9.468 23.977 1.00 89.56 121 ALA A CA 1
ATOM 891 C C . ALA A 1 121 ? -13.915 -9.360 23.437 1.00 89.56 121 ALA A C 1
ATOM 893 O O . ALA A 1 121 ? -14.574 -8.342 23.649 1.00 89.56 121 ALA A O 1
ATOM 894 N N . ILE A 1 122 ? -14.426 -10.418 22.797 1.00 89.12 122 ILE A N 1
ATOM 895 C CA . ILE A 1 122 ? -15.810 -10.463 22.300 1.00 89.12 122 ILE A CA 1
ATOM 896 C C . ILE A 1 122 ? -16.806 -10.438 23.464 1.00 89.12 122 ILE A C 1
ATOM 898 O O . ILE A 1 122 ? -17.777 -9.685 23.422 1.00 89.12 122 ILE A O 1
ATOM 902 N N . ALA A 1 123 ? -16.567 -11.223 24.518 1.00 88.44 123 ALA A N 1
ATOM 903 C CA . ALA A 1 123 ? -17.432 -11.248 25.696 1.00 88.44 123 ALA A CA 1
ATOM 904 C C . ALA A 1 123 ? -17.500 -9.877 26.385 1.00 88.44 123 ALA A C 1
ATOM 906 O O . ALA A 1 123 ? -18.575 -9.453 26.802 1.00 88.44 123 ALA A O 1
ATOM 907 N N . LYS A 1 124 ? -16.372 -9.163 26.452 1.00 88.81 124 LYS A N 1
ATOM 908 C CA . LYS A 1 124 ? -16.286 -7.803 26.994 1.00 88.81 124 LYS A CA 1
ATOM 909 C C . LYS A 1 124 ? -16.961 -6.762 26.097 1.00 88.81 124 LYS A C 1
ATOM 911 O O . LYS A 1 124 ? -17.511 -5.792 26.608 1.00 88.81 124 LYS A O 1
ATOM 916 N N . ALA A 1 125 ? -16.891 -6.941 24.779 1.00 90.44 125 ALA A N 1
ATOM 917 C CA . ALA A 1 125 ? -17.449 -6.005 23.807 1.00 90.44 125 ALA A CA 1
ATOM 918 C C . ALA A 1 125 ? -18.958 -6.176 23.592 1.00 90.44 125 ALA A C 1
ATOM 920 O O . ALA A 1 125 ? -19.606 -5.226 23.163 1.00 90.44 125 ALA A O 1
ATOM 921 N N . ASN A 1 126 ? -19.522 -7.355 23.874 1.00 89.69 126 ASN A N 1
ATOM 922 C CA . ASN A 1 126 ? -20.950 -7.595 23.700 1.00 89.69 126 ASN A CA 1
ATOM 923 C C . ASN A 1 126 ? -21.768 -6.828 24.753 1.00 89.69 126 ASN A C 1
ATOM 925 O O . ASN A 1 126 ? -21.731 -7.186 25.935 1.00 89.69 126 ASN A O 1
ATOM 929 N N . PRO A 1 127 ? -22.551 -5.807 24.353 1.00 83.75 127 PRO A N 1
ATOM 930 C CA . PRO A 1 127 ? -23.452 -5.140 25.276 1.00 83.75 127 PRO A CA 1
ATOM 931 C C . PRO A 1 127 ? -24.534 -6.124 25.733 1.00 83.75 127 PRO A C 1
ATOM 933 O O . PRO A 1 127 ? -25.071 -6.904 24.944 1.00 83.75 127 PRO A O 1
ATOM 936 N N . LEU A 1 128 ? -24.870 -6.085 27.022 1.00 76.19 128 LEU A N 1
ATOM 937 C CA . LEU A 1 128 ? -25.925 -6.920 27.592 1.00 76.19 128 LEU A CA 1
ATOM 938 C C . LEU A 1 128 ? -27.289 -6.457 27.066 1.00 76.19 128 LEU A C 1
ATOM 940 O O . LEU A 1 128 ? -27.905 -5.549 27.620 1.00 76.19 128 LEU A O 1
ATOM 944 N N . VAL A 1 129 ? -27.777 -7.097 26.006 1.00 82.25 129 VAL A N 1
ATOM 945 C CA . VAL A 1 129 ? -29.133 -6.878 25.494 1.00 82.25 129 VAL A CA 1
ATOM 946 C C . VAL A 1 129 ? -30.121 -7.588 26.423 1.00 82.25 129 VAL A C 1
ATOM 948 O O . VAL A 1 129 ? -30.420 -8.769 26.257 1.00 82.25 129 VAL A O 1
ATOM 951 N N . LYS A 1 130 ? -30.611 -6.874 27.440 1.00 77.31 130 LYS A N 1
ATOM 952 C CA . LYS A 1 130 ? -31.764 -7.299 28.245 1.00 77.31 130 LYS A CA 1
ATOM 953 C C . LYS A 1 130 ? -33.015 -6.673 27.635 1.00 77.31 130 LYS A C 1
ATOM 955 O O . LYS A 1 130 ? -33.269 -5.493 27.841 1.00 77.31 130 LYS A O 1
ATOM 960 N N . GLY A 1 131 ? -33.745 -7.447 26.839 1.00 80.56 131 GLY A N 1
ATOM 961 C CA . GLY A 1 131 ? -35.073 -7.060 26.368 1.00 80.56 131 GLY A CA 1
ATOM 962 C C . GLY A 1 131 ? -36.139 -7.484 27.372 1.00 80.56 131 GLY A C 1
ATOM 963 O O . GLY A 1 131 ? -36.053 -8.581 27.932 1.00 80.56 131 GLY A O 1
ATOM 964 N N . ASP A 1 132 ? -37.148 -6.641 27.577 1.00 80.06 132 ASP A N 1
ATOM 965 C CA . ASP A 1 132 ? -38.343 -7.043 28.309 1.00 80.06 132 ASP A CA 1
ATOM 966 C C . ASP A 1 132 ? -39.049 -8.184 27.570 1.00 80.06 132 ASP A C 1
ATOM 968 O O . ASP A 1 132 ? -39.159 -8.207 26.339 1.00 80.06 132 ASP A O 1
ATOM 972 N N . ARG A 1 133 ? -39.514 -9.174 28.335 1.00 75.75 133 ARG A N 1
ATOM 973 C CA . ARG A 1 133 ? -40.234 -10.324 27.789 1.00 75.75 133 ARG A CA 1
ATOM 974 C C . ARG A 1 133 ? -41.554 -9.830 27.194 1.00 75.75 133 ARG A C 1
ATOM 976 O O . ARG A 1 133 ? -42.451 -9.451 27.939 1.00 75.75 133 ARG A O 1
ATOM 983 N N . VAL A 1 134 ? -41.682 -9.863 25.867 1.00 79.88 134 VAL A N 1
ATOM 984 C CA . VAL A 1 134 ? -42.920 -9.494 25.163 1.00 79.88 134 VAL A CA 1
ATOM 985 C C . VAL A 1 134 ? -44.073 -10.360 25.675 1.00 79.88 134 VAL A C 1
ATOM 987 O O . VAL A 1 134 ? -44.048 -11.587 25.540 1.00 79.88 134 VAL A O 1
ATOM 990 N N . GLN A 1 135 ? -45.079 -9.725 26.276 1.00 73.69 135 GLN A N 1
ATOM 991 C CA . GLN A 1 135 ? -46.345 -10.376 26.589 1.00 73.69 135 GLN A CA 1
ATOM 992 C C . GLN A 1 135 ? -47.160 -10.499 25.301 1.00 73.69 135 GLN A C 1
ATOM 994 O O . GLN A 1 135 ? -47.393 -9.521 24.593 1.00 73.69 135 GLN A O 1
ATOM 999 N N . ARG A 1 136 ? -47.541 -11.734 24.975 1.00 70.38 136 ARG A N 1
ATOM 1000 C CA . ARG A 1 136 ? -48.448 -12.050 23.871 1.00 70.38 136 ARG A CA 1
ATOM 1001 C C . ARG A 1 136 ? -49.875 -11.773 24.354 1.00 70.38 136 ARG A C 1
ATOM 1003 O O . ARG A 1 136 ? -50.275 -12.374 25.349 1.00 70.38 136 ARG A O 1
ATOM 1010 N N . PHE A 1 137 ? -50.567 -10.855 23.682 1.00 71.25 137 PHE A N 1
ATOM 1011 C CA . PHE A 1 137 ? -52.000 -10.598 23.851 1.00 71.25 137 PHE A CA 1
ATOM 1012 C C . PHE A 1 137 ? -52.826 -11.600 23.045 1.00 71.25 137 PHE A C 1
ATOM 1014 O O . PHE A 1 137 ? -52.340 -12.014 21.964 1.00 71.25 137 PHE A O 1
#

Radius of gyration: 31.01 Å; Cα contacts (8 Å, |Δi|>4): 54; chains: 1; bounding box: 95×49×75 Å

Secondary structure (DSSP, 8-state):
-------------------PBPTT-SSSB-BGGGTTB-HHHHHHHHHHHHHHHHHHHHHTTSTT----------------------------TT-----TTT-SGGGTT--S-HHHHHHHHHHHHS-------PPP-

Organism: NCBI:txid185542

pLDDT: mean 72.68, std 16.73, range [39.84, 95.12]

InterPro domains:
  IPR000058 Zinc finger, AN1-type [PF01428] (94-115)
  IPR000058 Zinc finger, AN1-type [SM00154] (84-115)
  IPR002653 Zinc finger, A20-type [PF01754] (21-43)
  IPR002653 Zinc finger, A20-type [PS51036] (16-50)
  IPR002653 Zinc finger, A20-type [SM00259] (19-43)
  IPR035896 AN1-like Zinc finger [G3DSA:4.10.1110.10] (76-123)
  IPR035896 AN1-like Zinc finger [SSF118310] (93-132)
  IPR050652 AN1/A20 Zinc Finger [PTHR10634] (18-136)

Mean predicted aligned error: 21.2 Å

Foldseek 3Di:
DDDDDDPDPPPPPPPVPPQAAAPVPPRHTADVVLVRHDPVVSVVVVVVVVVVVVVVVVVVVPPPDPDDDDDDDDDPDDDDDDDDDDDPCPDPVQNDDDDPVCPDCVNDVRPDDPVVVVVVVVVVPDDPPDDDDDDDD

Sequence (137 aa):
MGSEGNKISDDMEFQPSEPALCAKGCGFFGTAATMNLCSKCYRDLRNNEQQAASAMAAMGKLVIQNQNQSAVPDGINLQTTVGTSTSVAESLPCGKTFCGTHRYPEKHECSIDYKGLGKEAIAKANPLVKGDRVQRF